Protein AF-A0A7C5I800-F1 (afdb_monomer_lite)

pLDDT: mean 83.08, std 19.25, range [36.81, 98.38]

Structure (mmCIF, N/CA/C/O backbone):
data_AF-A0A7C5I800-F1
#
_entry.id   AF-A0A7C5I800-F1
#
loop_
_atom_site.group_PDB
_atom_site.id
_atom_site.type_symbol
_atom_site.label_atom_id
_atom_site.label_alt_id
_atom_site.label_comp_id
_atom_site.label_asym_id
_atom_site.label_entity_id
_atom_site.label_seq_id
_atom_site.pdbx_PDB_ins_code
_atom_site.Cartn_x
_atom_site.Cartn_y
_atom_site.Cartn_z
_atom_site.occupancy
_atom_site.B_iso_or_equiv
_atom_site.auth_seq_id
_atom_site.auth_comp_id
_atom_site.auth_asym_id
_atom_site.auth_atom_id
_atom_site.pdbx_PDB_model_num
ATOM 1 N N . ALA A 1 1 ? -11.115 -10.382 4.986 1.00 75.06 1 ALA A N 1
ATOM 2 C CA . ALA A 1 1 ? -11.592 -8.981 5.008 1.00 75.06 1 ALA A CA 1
ATOM 3 C C . ALA A 1 1 ? -10.448 -7.984 4.817 1.00 75.06 1 ALA A C 1
ATOM 5 O O . ALA A 1 1 ? -10.562 -7.189 3.900 1.00 75.06 1 ALA A O 1
ATOM 6 N N . GLY A 1 2 ? -9.340 -8.050 5.575 1.00 79.94 2 GLY A N 1
ATOM 7 C CA . GLY A 1 2 ? -8.205 -7.121 5.397 1.00 79.94 2 GLY A CA 1
ATOM 8 C C . GLY A 1 2 ? -7.688 -7.008 3.957 1.00 79.94 2 GLY A C 1
ATOM 9 O O . GLY A 1 2 ? -7.554 -5.903 3.458 1.00 79.94 2 GLY A O 1
ATOM 10 N N . ALA A 1 3 ? -7.553 -8.127 3.237 1.00 90.62 3 ALA A N 1
ATOM 11 C CA . ALA A 1 3 ? -7.157 -8.111 1.824 1.00 90.62 3 ALA A CA 1
ATOM 12 C C . ALA A 1 3 ? -8.110 -7.345 0.888 1.00 90.62 3 ALA A C 1
ATOM 14 O O . ALA A 1 3 ? -7.662 -6.787 -0.097 1.00 90.62 3 ALA A O 1
ATOM 15 N N . LEU A 1 4 ? -9.408 -7.262 1.190 1.00 92.81 4 LEU A N 1
ATOM 16 C CA . LEU A 1 4 ? -10.343 -6.474 0.374 1.00 92.81 4 LEU A CA 1
ATOM 17 C C . LEU A 1 4 ? -10.343 -4.991 0.757 1.00 92.81 4 LEU A C 1
ATOM 19 O O . LEU A 1 4 ? -10.726 -4.149 -0.045 1.00 92.81 4 LEU A O 1
ATOM 23 N N . LEU A 1 5 ? -9.978 -4.683 2.003 1.00 95.06 5 LEU A N 1
ATOM 24 C CA . LEU A 1 5 ? -10.153 -3.356 2.589 1.00 95.06 5 LEU A CA 1
ATOM 25 C C . LEU A 1 5 ? -8.861 -2.542 2.666 1.00 95.06 5 LEU A C 1
ATOM 27 O O . LEU A 1 5 ? -8.952 -1.338 2.875 1.00 95.06 5 LEU A O 1
ATOM 31 N N . HIS A 1 6 ? -7.690 -3.169 2.523 1.00 96.06 6 HIS A N 1
ATOM 32 C CA . HIS A 1 6 ? -6.387 -2.518 2.710 1.00 96.06 6 HIS A CA 1
ATOM 33 C C . HIS A 1 6 ? -6.240 -1.223 1.895 1.00 96.06 6 HIS A C 1
ATOM 35 O O . HIS A 1 6 ? -5.774 -0.220 2.426 1.00 96.06 6 HIS A O 1
ATOM 41 N N . ASP A 1 7 ? -6.768 -1.226 0.671 1.00 96.44 7 ASP A N 1
ATOM 42 C CA . ASP A 1 7 ? -6.693 -0.120 -0.283 1.00 96.44 7 ASP A CA 1
ATOM 43 C C . ASP A 1 7 ? -8.020 0.623 -0.504 1.00 96.44 7 ASP A C 1
ATOM 45 O O . ASP A 1 7 ? -8.139 1.439 -1.418 1.00 96.44 7 ASP A O 1
ATOM 49 N N . ILE A 1 8 ? -9.044 0.383 0.324 1.00 96.88 8 ILE A N 1
ATOM 50 C CA . ILE A 1 8 ? -10.392 0.929 0.080 1.00 96.88 8 ILE A CA 1
ATOM 51 C C . ILE A 1 8 ? -10.415 2.466 0.024 1.00 96.88 8 ILE A C 1
ATOM 53 O O . ILE A 1 8 ? -11.243 3.044 -0.674 1.00 96.88 8 ILE A O 1
ATOM 57 N N . GLY A 1 9 ? -9.474 3.132 0.701 1.00 96.81 9 GLY A N 1
ATOM 58 C CA . GLY A 1 9 ? -9.342 4.588 0.674 1.00 96.81 9 GLY A CA 1
ATOM 59 C C . GLY A 1 9 ? -8.950 5.164 -0.690 1.00 96.81 9 GLY A C 1
ATOM 60 O O . GLY A 1 9 ? -9.169 6.357 -0.908 1.00 96.81 9 GLY A O 1
ATOM 61 N N . LYS A 1 10 ? -8.448 4.348 -1.634 1.00 96.06 10 LYS A N 1
ATOM 62 C CA . LYS A 1 10 ? -8.086 4.800 -2.988 1.00 96.06 10 LYS A CA 1
ATOM 63 C C . LYS A 1 10 ? -9.264 5.431 -3.737 1.00 96.06 10 LYS A C 1
ATOM 65 O O . LYS A 1 10 ? -9.049 6.298 -4.576 1.00 96.06 10 LYS A O 1
ATOM 70 N N . ILE A 1 11 ? -10.505 5.070 -3.386 1.00 95.25 11 ILE A N 1
ATOM 71 C CA . ILE A 1 11 ? -11.716 5.641 -4.004 1.00 95.25 11 ILE A CA 1
ATOM 72 C C . ILE A 1 11 ? -11.916 7.132 -3.701 1.00 95.25 11 ILE A C 1
ATOM 74 O O . ILE A 1 11 ? -12.590 7.817 -4.462 1.00 95.25 11 ILE A O 1
ATOM 78 N N . TYR A 1 12 ? -11.370 7.615 -2.581 1.00 95.44 12 TYR A N 1
ATOM 79 C CA . TYR A 1 12 ? -11.395 9.030 -2.203 1.00 95.44 12 TYR A CA 1
ATOM 80 C C . TYR A 1 12 ? -10.034 9.695 -2.404 1.00 95.44 12 TYR A C 1
ATOM 82 O O . TYR A 1 12 ? -9.954 10.916 -2.522 1.00 95.44 12 TYR A O 1
ATOM 90 N N . GLU A 1 13 ? -8.962 8.904 -2.458 1.00 96.00 13 GLU A N 1
ATOM 91 C CA . GLU A 1 13 ? -7.626 9.404 -2.757 1.00 96.00 13 GLU A CA 1
ATOM 92 C C . GLU A 1 13 ? -7.491 9.847 -4.219 1.00 96.00 13 GLU A C 1
ATOM 94 O O . GLU A 1 13 ? -6.891 10.888 -4.487 1.00 96.00 13 GLU A O 1
ATOM 99 N N . LEU A 1 14 ? -8.056 9.077 -5.152 1.00 94.88 14 LEU A N 1
ATOM 100 C CA . LEU A 1 14 ? -7.874 9.264 -6.587 1.00 94.88 14 LEU A CA 1
ATOM 101 C C . LEU A 1 14 ? -9.130 9.846 -7.255 1.00 94.88 14 LEU A C 1
ATOM 103 O O . LEU A 1 14 ? -10.253 9.411 -7.012 1.00 94.88 14 LEU A O 1
ATOM 107 N N . ASP A 1 15 ? -8.921 10.816 -8.142 1.00 89.69 15 ASP A N 1
ATOM 108 C CA . ASP A 1 15 ? -9.890 11.323 -9.111 1.00 89.69 15 ASP A CA 1
ATOM 109 C C . ASP A 1 15 ? -9.631 10.667 -10.477 1.00 89.69 15 ASP A C 1
ATOM 111 O O . ASP A 1 15 ? -8.495 10.608 -10.959 1.00 89.69 15 ASP A O 1
ATOM 115 N N . TYR A 1 16 ? -10.706 10.186 -11.101 1.00 84.38 16 TYR A N 1
ATOM 116 C CA . TYR A 1 16 ? -10.710 9.480 -12.383 1.00 84.38 16 TYR A CA 1
ATOM 117 C C . TYR A 1 16 ? -11.432 10.253 -13.500 1.00 84.38 16 TYR A C 1
ATOM 119 O O . TYR A 1 16 ? -11.670 9.704 -14.575 1.00 84.38 16 TYR A O 1
ATOM 127 N N . SER A 1 17 ? -11.800 11.517 -13.278 1.00 76.38 17 SER A N 1
ATOM 128 C CA . SER A 1 17 ? -12.657 12.302 -14.176 1.00 76.38 17 SER A CA 1
ATOM 129 C C . SER A 1 17 ? -12.118 12.455 -15.605 1.00 76.38 17 SER A C 1
ATOM 131 O O . SER A 1 17 ? -12.915 12.548 -16.543 1.00 76.38 17 SER A O 1
ATOM 133 N N . ARG A 1 18 ? -10.791 12.470 -15.803 1.00 66.56 18 ARG A N 1
ATOM 134 C CA . ARG A 1 18 ? -10.139 12.524 -17.137 1.00 66.56 18 ARG A CA 1
ATOM 135 C C . ARG A 1 18 ? -8.783 11.821 -17.214 1.00 66.56 18 ARG A C 1
ATOM 137 O O . ARG A 1 18 ? -8.399 11.336 -18.273 1.00 66.56 18 ARG A O 1
ATOM 144 N N . SER A 1 19 ? -8.061 11.782 -16.105 1.00 77.88 19 SER A N 1
ATOM 145 C CA . SER A 1 19 ? -6.765 11.128 -15.922 1.00 77.88 19 SER A CA 1
ATOM 146 C C . SER A 1 19 ? -6.669 10.712 -14.463 1.00 77.88 19 SER A C 1
ATOM 148 O O . SER A 1 19 ? -7.263 11.388 -13.629 1.00 77.88 19 SER A O 1
ATOM 150 N N . VAL A 1 20 ? -5.915 9.657 -14.150 1.00 84.12 20 VAL A N 1
ATOM 151 C CA . VAL A 1 20 ? -5.656 9.304 -12.748 1.00 84.12 20 VAL A CA 1
ATOM 152 C C . VAL A 1 20 ? -4.866 10.444 -12.105 1.00 84.12 20 VAL A C 1
ATOM 154 O O . VAL A 1 20 ? -3.714 10.691 -12.464 1.00 84.12 20 VAL A O 1
ATOM 157 N N . SER A 1 21 ? -5.512 11.162 -11.194 1.00 91.25 21 SER A N 1
ATOM 158 C CA . SER A 1 21 ? -4.934 12.245 -10.396 1.00 91.25 21 SER A CA 1
ATOM 159 C C . SER A 1 21 ? -5.355 12.096 -8.941 1.00 91.25 21 SER A C 1
ATOM 161 O O . SER A 1 21 ? -6.284 11.356 -8.651 1.00 91.25 21 SER A O 1
ATOM 163 N N . TYR A 1 22 ? -4.693 12.788 -8.022 1.00 93.12 22 TYR A N 1
ATOM 164 C CA . TYR A 1 22 ? -5.088 12.787 -6.614 1.00 93.12 22 TYR A CA 1
ATOM 165 C C . TYR A 1 22 ? -6.145 13.860 -6.340 1.00 93.12 22 TYR A C 1
ATOM 167 O O . TYR A 1 22 ? -6.086 14.959 -6.898 1.00 93.12 22 TYR A O 1
ATOM 175 N N . THR A 1 23 ? -7.087 13.570 -5.444 1.00 95.50 23 THR A N 1
ATOM 176 C CA . THR A 1 23 ? -7.934 14.600 -4.833 1.00 95.50 23 THR A CA 1
ATOM 177 C C . THR A 1 23 ? -7.111 15.422 -3.837 1.00 95.50 23 THR A C 1
ATOM 179 O O . THR A 1 23 ? -6.081 14.966 -3.339 1.00 95.50 23 THR A O 1
ATOM 182 N N . THR A 1 24 ? -7.562 16.632 -3.485 1.00 96.25 24 THR A N 1
ATOM 183 C CA . THR A 1 24 ? -6.884 17.437 -2.450 1.00 96.25 24 THR A CA 1
ATOM 184 C C . THR A 1 24 ? -6.808 16.698 -1.115 1.00 96.25 24 THR A C 1
ATOM 186 O O . THR A 1 24 ? -5.784 16.743 -0.441 1.00 96.25 24 THR A O 1
ATOM 189 N N . GLU A 1 25 ? -7.882 16.006 -0.725 1.00 96.75 25 GLU A N 1
ATOM 190 C CA . GLU A 1 25 ? -7.898 15.229 0.515 1.00 96.75 25 GLU A CA 1
ATOM 191 C C . GLU A 1 25 ? -6.961 14.016 0.424 1.00 96.75 25 GLU A C 1
ATOM 193 O O . GLU A 1 25 ? -6.182 13.778 1.347 1.00 96.75 25 GLU A O 1
ATOM 198 N N . GLY A 1 26 ? -6.966 13.312 -0.712 1.00 96.38 26 GLY A N 1
ATOM 199 C CA . GLY A 1 26 ? -6.049 12.216 -1.013 1.00 96.38 26 GLY A CA 1
ATOM 200 C C . GLY A 1 26 ? -4.587 12.622 -0.908 1.00 96.38 26 GLY A C 1
ATOM 201 O O . GLY A 1 26 ? -3.821 11.981 -0.199 1.00 96.38 26 GLY A O 1
ATOM 202 N N . GLN A 1 27 ? -4.220 13.744 -1.525 1.00 95.62 27 GLN A N 1
ATOM 203 C CA . GLN A 1 27 ? -2.858 14.278 -1.497 1.00 95.62 27 GLN A CA 1
ATOM 204 C C . GLN A 1 27 ? -2.378 14.620 -0.074 1.00 95.62 27 GLN A C 1
ATOM 206 O O . GLN A 1 27 ? -1.183 14.554 0.205 1.00 95.62 27 GLN A O 1
ATOM 211 N N . LEU A 1 28 ? -3.291 15.025 0.817 1.00 96.31 28 LEU A N 1
ATOM 212 C CA . LEU A 1 28 ? -2.965 15.438 2.186 1.00 96.31 28 LEU A CA 1
ATOM 213 C C . LEU A 1 28 ? -2.981 14.281 3.192 1.00 96.31 28 LEU A C 1
ATOM 215 O O . LEU A 1 28 ? -2.231 14.325 4.165 1.00 96.31 28 LEU A O 1
ATOM 219 N N . LEU A 1 29 ? -3.858 13.292 3.005 1.00 96.44 29 LEU A N 1
ATOM 220 C CA . LEU A 1 29 ? -4.116 12.241 3.997 1.00 96.44 29 LEU A CA 1
ATOM 221 C C . LEU A 1 29 ? -3.659 10.846 3.561 1.00 96.44 29 LEU A C 1
ATOM 223 O O . LEU A 1 29 ? -3.294 10.040 4.416 1.00 96.44 29 LEU A O 1
ATOM 227 N N . GLY A 1 30 ? -3.697 10.561 2.261 1.00 96.25 30 GLY A N 1
ATOM 228 C CA . GLY A 1 30 ? -3.427 9.244 1.694 1.00 96.25 30 GLY A CA 1
ATOM 229 C C . GLY A 1 30 ? -4.530 8.208 1.946 1.00 96.25 30 GLY A C 1
ATOM 230 O O . GLY A 1 30 ? -5.372 8.333 2.847 1.00 96.25 30 GLY A O 1
ATOM 231 N N . HIS A 1 31 ? -4.519 7.133 1.156 1.00 97.31 31 HIS A N 1
ATOM 232 C CA . HIS A 1 31 ? -5.552 6.095 1.195 1.00 97.31 31 HIS A CA 1
ATOM 233 C C . HIS A 1 31 ? -5.622 5.323 2.514 1.00 97.31 31 HIS A C 1
ATOM 235 O O . HIS A 1 31 ? -6.707 4.880 2.876 1.00 97.31 31 HIS A O 1
ATOM 241 N N . ILE A 1 32 ? -4.523 5.178 3.262 1.00 97.31 32 ILE A N 1
ATOM 242 C CA . ILE A 1 32 ? -4.543 4.462 4.552 1.00 97.31 32 ILE A CA 1
ATOM 243 C C . ILE A 1 32 ? -5.467 5.172 5.543 1.00 97.31 32 ILE A C 1
ATOM 245 O O . ILE A 1 32 ? -6.358 4.558 6.133 1.00 97.31 32 ILE A O 1
ATOM 249 N N . VAL A 1 33 ? -5.275 6.483 5.720 1.00 97.62 33 VAL A N 1
ATOM 250 C CA . VAL A 1 33 ? -6.066 7.281 6.666 1.00 97.62 33 VAL A CA 1
ATOM 251 C C . VAL A 1 33 ? -7.521 7.343 6.216 1.00 97.62 33 VAL A C 1
ATOM 253 O O . VAL A 1 33 ? -8.428 7.179 7.034 1.00 97.62 33 VAL A O 1
ATOM 256 N N . LEU A 1 34 ? -7.752 7.536 4.917 1.00 98.00 34 LEU A N 1
ATOM 257 C CA . LEU A 1 34 ? -9.096 7.544 4.342 1.00 98.00 34 LEU A CA 1
ATOM 258 C C . LEU A 1 34 ? -9.795 6.190 4.524 1.00 98.00 34 LEU A C 1
ATOM 260 O O . LEU A 1 34 ? -10.936 6.149 4.978 1.00 98.00 34 LEU A O 1
ATOM 264 N N . GLY A 1 35 ? -9.094 5.081 4.287 1.00 97.62 35 GLY A N 1
ATOM 265 C CA . GLY A 1 35 ? -9.612 3.729 4.487 1.00 97.62 35 GLY A CA 1
ATOM 266 C C . GLY A 1 35 ? -9.980 3.439 5.944 1.00 97.62 35 GLY A C 1
ATOM 267 O O . GLY A 1 35 ? -11.038 2.868 6.209 1.00 97.62 35 GLY A O 1
ATOM 268 N N . LEU A 1 36 ? -9.173 3.898 6.907 1.00 97.88 36 LEU A N 1
ATOM 269 C CA . LEU A 1 36 ? -9.496 3.785 8.334 1.00 97.88 36 LEU A CA 1
ATOM 270 C C . LEU A 1 36 ? -10.736 4.601 8.721 1.00 97.88 36 LEU A C 1
ATOM 272 O O . LEU A 1 36 ? -11.561 4.112 9.493 1.00 97.88 36 LEU A O 1
ATOM 276 N N . ARG A 1 37 ? -10.911 5.812 8.172 1.00 97.62 37 ARG A N 1
ATOM 277 C CA . ARG A 1 37 ? -12.128 6.618 8.395 1.00 97.62 37 ARG A CA 1
ATOM 278 C C . ARG A 1 37 ? -13.372 5.908 7.869 1.00 97.62 37 ARG A C 1
ATOM 280 O O . ARG A 1 37 ? -14.365 5.827 8.586 1.00 97.62 37 ARG A O 1
ATOM 287 N N . MET A 1 38 ? -13.292 5.349 6.662 1.00 97.38 38 MET A N 1
ATOM 288 C CA . MET A 1 38 ? -14.385 4.575 6.066 1.00 97.38 38 MET A CA 1
ATOM 289 C C . MET A 1 38 ? -14.727 3.334 6.897 1.00 97.38 38 MET A C 1
ATOM 291 O O . MET A 1 38 ? -15.901 3.019 7.099 1.00 97.38 38 MET A O 1
ATOM 295 N N . LEU A 1 39 ? -13.707 2.629 7.400 1.00 96.62 39 LEU A N 1
ATOM 296 C CA . LEU A 1 39 ? -13.904 1.479 8.276 1.00 96.62 39 LEU A CA 1
ATOM 297 C C . LEU A 1 39 ? -14.595 1.893 9.584 1.00 96.62 39 LEU A C 1
ATOM 299 O O . LEU A 1 39 ? -15.579 1.260 9.963 1.00 96.62 39 LEU A O 1
ATOM 303 N N . ASP A 1 40 ? -14.124 2.951 10.252 1.00 96.31 40 ASP A N 1
ATOM 304 C CA . ASP A 1 40 ? -14.727 3.443 11.499 1.00 96.31 40 ASP A CA 1
ATOM 305 C C . ASP A 1 40 ? -16.185 3.866 11.294 1.00 96.31 40 ASP A C 1
ATOM 307 O O . ASP A 1 40 ? -17.059 3.446 12.054 1.00 96.31 40 ASP A O 1
ATOM 311 N N . GLU A 1 41 ? -16.473 4.627 10.236 1.00 96.25 41 GLU A N 1
ATOM 312 C CA . GLU A 1 41 ? -17.835 5.032 9.887 1.00 96.25 41 GLU A CA 1
ATOM 313 C C . GLU A 1 41 ? -18.745 3.813 9.711 1.00 96.25 41 GLU A C 1
ATOM 315 O O . GLU A 1 41 ? -19.837 3.754 10.287 1.00 96.25 41 GLU A O 1
ATOM 320 N N . LYS A 1 42 ? -18.280 2.787 8.987 1.00 95.62 42 LYS A N 1
ATOM 321 C CA . LYS A 1 42 ? -19.070 1.574 8.789 1.00 95.62 42 LYS A CA 1
ATOM 322 C C . LYS A 1 42 ? -19.281 0.809 10.094 1.00 95.62 42 LYS A C 1
ATOM 324 O O . LYS A 1 42 ? -20.391 0.334 10.344 1.00 95.62 42 LYS A O 1
ATOM 329 N N . LEU A 1 43 ? -18.258 0.702 10.937 1.00 95.38 43 LEU A N 1
ATOM 330 C CA . LEU A 1 43 ? -18.337 -0.013 12.212 1.00 95.38 43 LEU A CA 1
ATOM 331 C C . LEU A 1 43 ? -19.254 0.675 13.230 1.00 95.38 43 LEU A C 1
ATOM 333 O O . LEU A 1 43 ? -19.867 -0.020 14.035 1.00 95.38 43 LEU A O 1
ATOM 337 N N . ARG A 1 44 ? -19.457 1.998 13.159 1.00 94.81 44 ARG A N 1
ATOM 338 C CA . ARG A 1 44 ? -20.477 2.690 13.978 1.00 94.81 44 ARG A CA 1
ATOM 339 C C . ARG A 1 44 ? -21.897 2.190 13.711 1.00 94.81 44 ARG A C 1
ATOM 341 O O . ARG A 1 44 ? -22.734 2.245 14.605 1.00 94.81 44 ARG A O 1
ATOM 348 N N . SER A 1 45 ? -22.167 1.675 12.508 1.00 96.44 45 SER A N 1
ATOM 349 C CA . SER A 1 45 ? -23.451 1.038 12.175 1.00 96.44 45 SER A CA 1
ATOM 350 C C . SER A 1 45 ? -23.571 -0.416 12.661 1.00 96.44 45 SER A C 1
ATOM 352 O O . SER A 1 45 ? -24.618 -1.031 12.478 1.00 96.44 45 SER A O 1
ATOM 354 N N . LEU A 1 46 ? -22.516 -0.971 13.270 1.00 96.00 46 LEU A N 1
ATOM 355 C CA . LEU A 1 46 ? -22.407 -2.364 13.712 1.00 96.00 46 LEU A CA 1
ATOM 356 C C . LEU A 1 46 ? -21.933 -2.424 15.181 1.00 96.00 46 LEU A C 1
ATOM 358 O O . LEU A 1 46 ? -20.790 -2.807 15.438 1.00 96.00 46 LEU A O 1
ATOM 362 N N . PRO A 1 47 ? -22.782 -2.053 16.159 1.00 92.00 47 PRO A N 1
ATOM 363 C CA . PRO A 1 47 ? -22.377 -1.927 17.564 1.00 92.00 47 PRO A CA 1
ATOM 364 C C . PRO A 1 47 ? -21.881 -3.242 18.187 1.00 92.00 47 PRO A C 1
ATOM 366 O O . PRO A 1 47 ? -21.051 -3.212 19.091 1.00 92.00 47 PRO A O 1
ATOM 369 N N . ASP A 1 48 ? -22.331 -4.386 17.667 1.00 96.44 48 ASP A N 1
ATOM 370 C CA . ASP A 1 48 ? -21.953 -5.717 18.158 1.00 96.44 48 ASP A CA 1
ATOM 371 C C . ASP A 1 48 ? -20.665 -6.266 17.516 1.00 96.44 48 ASP A C 1
ATOM 373 O O . ASP A 1 48 ? -20.288 -7.420 17.744 1.00 96.44 48 ASP A O 1
ATOM 377 N N . PHE A 1 49 ? -19.973 -5.478 16.683 1.00 96.69 49 PHE A N 1
ATOM 378 C CA . PHE A 1 49 ? -18.748 -5.938 16.039 1.00 96.69 49 PHE A CA 1
ATOM 379 C C . PHE A 1 49 ? -17.639 -6.193 17.081 1.00 96.69 49 PHE A C 1
ATOM 381 O O . PHE A 1 49 ? -17.328 -5.298 17.872 1.00 96.69 49 PHE A O 1
ATOM 388 N N . PRO A 1 50 ? -16.984 -7.373 17.090 1.00 97.75 50 PRO A N 1
ATOM 389 C CA . PRO A 1 50 ? -16.022 -7.714 18.134 1.00 97.75 50 PRO A CA 1
ATOM 390 C C . PRO A 1 50 ? -14.841 -6.723 18.198 1.00 97.75 50 PRO A C 1
ATOM 392 O O . PRO A 1 50 ? -14.088 -6.616 17.223 1.00 97.75 50 PRO A O 1
ATOM 395 N N . PRO A 1 51 ? -14.584 -6.061 19.346 1.00 96.50 51 PRO A N 1
ATOM 396 C CA . PRO A 1 51 ? -13.558 -5.016 19.439 1.00 96.50 51 PRO A CA 1
ATOM 397 C C . PRO A 1 51 ? -12.149 -5.490 19.068 1.00 96.50 51 PRO A C 1
ATOM 399 O O . PRO A 1 51 ? -11.408 -4.789 18.389 1.00 96.50 51 PRO A O 1
ATOM 402 N N . LYS A 1 52 ? -11.788 -6.722 19.449 1.00 97.81 52 LYS A N 1
ATOM 403 C CA . LYS A 1 52 ? -10.480 -7.302 19.105 1.00 97.81 52 LYS A CA 1
ATOM 404 C C . LYS A 1 52 ? -10.324 -7.527 17.602 1.00 97.81 52 LYS A C 1
ATOM 406 O O . LYS A 1 52 ? -9.253 -7.288 17.056 1.00 97.81 52 LYS A O 1
ATOM 411 N N . LEU A 1 53 ? -11.390 -7.967 16.931 1.00 97.06 53 LEU A N 1
ATOM 412 C CA . LEU A 1 53 ? -11.366 -8.171 15.484 1.00 97.06 53 LEU A CA 1
ATOM 413 C C . LEU A 1 53 ? -11.266 -6.834 14.746 1.00 97.06 53 LEU A C 1
ATOM 415 O O . LEU A 1 53 ? -10.582 -6.752 13.730 1.00 97.06 53 LEU A O 1
ATOM 419 N N . ARG A 1 54 ? -11.892 -5.779 15.284 1.00 97.00 54 ARG A N 1
ATOM 420 C CA . ARG A 1 54 ? -11.775 -4.416 14.753 1.00 97.00 54 ARG A CA 1
ATOM 421 C C . ARG A 1 54 ? -10.319 -3.970 14.752 1.00 97.00 54 ARG A C 1
ATOM 423 O O . ARG A 1 54 ? -9.824 -3.583 13.701 1.00 97.00 54 ARG A O 1
ATOM 430 N N . THR A 1 55 ? -9.627 -4.114 15.880 1.00 98.00 55 THR A N 1
ATOM 431 C CA . THR A 1 55 ? -8.206 -3.755 15.986 1.00 98.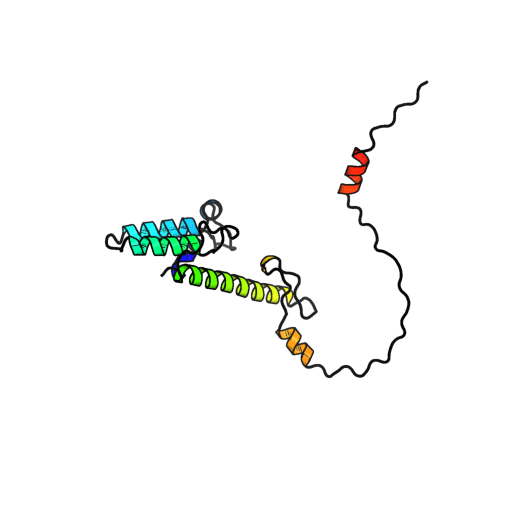00 55 THR A CA 1
ATOM 432 C C . THR A 1 55 ? -7.336 -4.536 15.001 1.00 98.00 55 THR A C 1
ATOM 434 O O . THR A 1 55 ? -6.446 -3.959 14.385 1.00 98.00 55 THR A O 1
ATOM 437 N N . LEU A 1 56 ? -7.601 -5.833 14.799 1.00 98.12 56 LEU A N 1
ATOM 438 C CA . LEU A 1 56 ? -6.865 -6.624 13.807 1.00 98.12 56 LEU A CA 1
ATOM 439 C C . LEU A 1 56 ? -7.099 -6.110 12.380 1.00 98.12 56 LEU A C 1
ATOM 441 O O . LEU A 1 56 ? -6.141 -5.989 11.624 1.00 98.12 56 LEU A O 1
ATOM 445 N N . LEU A 1 57 ? -8.338 -5.765 12.011 1.00 97.81 57 LEU A N 1
ATOM 446 C CA . LEU A 1 57 ? -8.640 -5.193 10.692 1.00 97.81 57 LEU A CA 1
ATOM 447 C C . LEU A 1 57 ? -7.995 -3.821 10.486 1.00 97.81 57 LEU A C 1
ATOM 449 O O . LEU A 1 57 ? -7.407 -3.589 9.432 1.00 97.81 57 LEU A O 1
ATOM 453 N N . GLU A 1 58 ? -8.070 -2.942 11.485 1.00 97.88 58 GLU A N 1
ATOM 454 C CA . GLU A 1 58 ? -7.394 -1.641 11.468 1.00 97.88 58 GLU A CA 1
ATOM 455 C C . GLU A 1 58 ? -5.882 -1.824 11.277 1.00 97.88 58 GLU A C 1
ATOM 457 O O . GLU A 1 58 ? -5.295 -1.148 10.438 1.00 97.88 58 GLU A O 1
ATOM 462 N N . HIS A 1 59 ? -5.256 -2.790 11.965 1.00 98.38 59 HIS A N 1
ATOM 463 C CA . HIS A 1 59 ? -3.832 -3.098 11.791 1.00 98.38 59 HIS A CA 1
ATOM 464 C C . HIS A 1 59 ? -3.507 -3.612 10.387 1.00 98.38 59 HIS A C 1
ATOM 466 O O . HIS A 1 59 ? 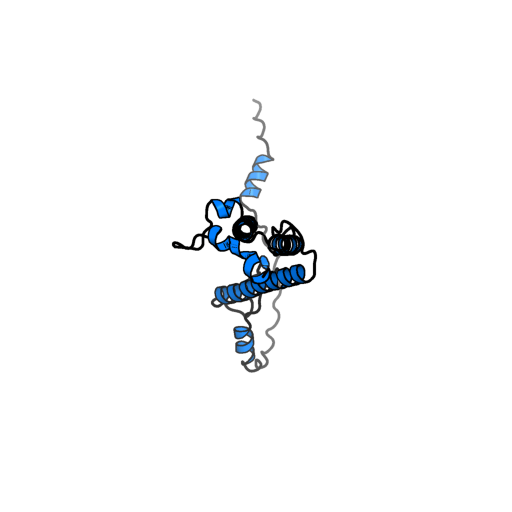-2.487 -3.218 9.830 1.00 98.38 59 HIS A O 1
ATOM 472 N N . MET A 1 60 ? -4.356 -4.453 9.781 1.00 98.25 60 MET A N 1
ATOM 473 C CA . MET A 1 60 ? -4.145 -4.901 8.394 1.00 98.25 60 MET A CA 1
ATOM 474 C C . MET A 1 60 ? -4.146 -3.722 7.416 1.00 98.25 60 MET A C 1
ATOM 476 O O . MET A 1 60 ? -3.278 -3.665 6.557 1.00 98.25 60 MET A O 1
ATOM 480 N N . ILE A 1 61 ? -5.070 -2.765 7.564 1.00 97.88 61 ILE A N 1
ATOM 481 C CA . ILE A 1 61 ? -5.095 -1.549 6.730 1.00 97.88 61 ILE A CA 1
ATOM 482 C C . ILE A 1 61 ? -3.883 -0.666 7.038 1.00 97.88 61 ILE A C 1
ATOM 484 O O . ILE A 1 61 ? -3.251 -0.146 6.130 1.00 97.88 61 ILE A O 1
ATOM 488 N N . LEU A 1 62 ? -3.521 -0.509 8.309 1.00 97.38 62 LEU A N 1
ATOM 489 C CA . LEU A 1 62 ? -2.425 0.363 8.726 1.00 97.38 62 LEU A CA 1
ATOM 490 C C . LEU A 1 62 ? -1.045 -0.155 8.302 1.00 97.38 62 LEU A C 1
ATOM 492 O O . LEU A 1 62 ? -0.134 0.645 8.142 1.00 97.38 62 LEU A O 1
ATOM 496 N N . SER A 1 63 ? -0.865 -1.470 8.180 1.00 97.81 63 SER A N 1
ATOM 497 C CA . SER A 1 63 ? 0.456 -2.084 7.989 1.00 97.81 63 SER A CA 1
ATOM 498 C C . SER A 1 63 ? 0.688 -2.719 6.621 1.00 97.81 63 SER A C 1
ATOM 500 O O . SER A 1 63 ? 1.743 -3.315 6.420 1.00 97.81 63 SER A O 1
ATOM 502 N N . HIS A 1 64 ? -0.259 -2.616 5.680 1.00 97.00 64 HIS A N 1
ATOM 503 C CA . HIS A 1 64 ? -0.176 -3.358 4.413 1.00 97.00 64 HIS A CA 1
ATOM 504 C C . HIS A 1 64 ? 1.025 -2.973 3.535 1.00 97.00 64 HIS A C 1
ATOM 506 O O . HIS A 1 64 ? 1.562 -3.844 2.861 1.00 97.00 64 HIS A O 1
ATOM 512 N N . HIS A 1 65 ? 1.530 -1.736 3.626 1.00 95.06 65 HIS A N 1
ATOM 513 C CA . HIS A 1 65 ? 2.776 -1.336 2.949 1.00 95.06 65 HIS A CA 1
ATOM 514 C C . HIS A 1 65 ? 4.032 -1.975 3.551 1.00 95.06 65 HIS A C 1
ATOM 516 O O . HIS A 1 65 ? 5.112 -1.850 2.990 1.00 95.06 65 HIS A O 1
ATOM 522 N N . GLY A 1 66 ? 3.929 -2.668 4.686 1.00 94.31 66 GLY A N 1
ATOM 523 C CA . GLY A 1 66 ? 5.011 -3.475 5.243 1.00 94.31 66 GLY A CA 1
ATOM 524 C C . GLY A 1 66 ? 6.029 -2.677 6.032 1.00 94.31 66 GLY A C 1
ATOM 525 O O . GLY A 1 66 ? 6.114 -2.819 7.246 1.00 94.31 66 GLY A O 1
ATOM 526 N N . HIS A 1 67 ? 6.795 -1.828 5.356 1.00 90.94 67 HIS A N 1
ATOM 527 C CA . HIS A 1 67 ? 7.911 -1.103 5.955 1.00 90.94 67 HIS A CA 1
ATOM 528 C C . HIS A 1 67 ? 7.641 0.398 6.050 1.00 90.94 67 HIS A C 1
ATOM 530 O O . HIS A 1 67 ? 6.938 0.986 5.225 1.00 90.94 67 HIS A O 1
ATOM 536 N N . LEU A 1 68 ? 8.241 1.041 7.055 1.00 89.31 68 LEU A N 1
ATOM 537 C CA . LEU A 1 68 ? 8.095 2.487 7.268 1.00 89.31 68 LEU A CA 1
ATOM 538 C C . LEU A 1 68 ? 8.614 3.300 6.072 1.00 89.31 68 LEU A C 1
ATOM 540 O O . LEU A 1 68 ? 8.042 4.327 5.718 1.00 89.31 68 LEU A O 1
ATOM 544 N N . GLU A 1 69 ? 9.670 2.813 5.419 1.00 89.94 69 GLU A N 1
ATOM 545 C CA . GLU A 1 69 ? 10.247 3.407 4.206 1.00 89.94 69 GLU A CA 1
ATOM 546 C C . GLU A 1 69 ? 9.313 3.352 2.988 1.00 89.94 69 GLU A C 1
ATOM 548 O O . GLU A 1 69 ? 9.423 4.194 2.101 1.00 89.94 69 GLU A O 1
ATOM 553 N N . PHE A 1 70 ? 8.345 2.428 2.974 1.00 86.25 70 PHE A N 1
ATOM 554 C CA . PHE A 1 70 ? 7.303 2.339 1.944 1.00 86.25 70 PHE A CA 1
ATOM 555 C C . PHE A 1 70 ? 6.070 3.188 2.288 1.00 86.25 70 PHE A C 1
ATOM 557 O O . PHE A 1 70 ? 5.029 3.077 1.647 1.00 86.25 70 PHE A O 1
ATOM 564 N N . GLY A 1 71 ? 6.167 4.048 3.308 1.00 87.19 71 GLY A N 1
ATOM 565 C CA . GLY A 1 71 ? 5.062 4.892 3.758 1.00 87.19 71 GLY A CA 1
ATOM 566 C C . GLY A 1 71 ? 4.059 4.166 4.654 1.00 87.19 71 GLY A C 1
ATOM 567 O O . GLY A 1 71 ? 3.001 4.723 4.942 1.00 87.19 71 GLY A O 1
ATOM 568 N N . SER A 1 72 ? 4.377 2.953 5.127 1.00 92.44 72 SER A N 1
ATOM 569 C CA . SER A 1 72 ? 3.560 2.257 6.122 1.00 92.44 72 SER A CA 1
ATOM 570 C C . SER A 1 72 ? 3.667 2.945 7.489 1.00 92.44 72 SER A C 1
ATOM 572 O O . SER A 1 72 ? 4.775 3.121 7.992 1.00 92.44 72 SER A O 1
ATOM 574 N N . PRO A 1 73 ? 2.562 3.284 8.173 1.00 94.38 73 PRO A N 1
ATOM 575 C CA . PRO A 1 73 ? 2.633 3.761 9.556 1.00 94.38 73 PRO A CA 1
ATOM 576 C C . PRO A 1 73 ? 3.123 2.708 10.566 1.00 94.38 73 PRO A C 1
ATOM 578 O O . PRO A 1 73 ? 3.609 3.064 11.646 1.00 94.38 73 PRO A O 1
ATOM 581 N N . LYS A 1 74 ? 2.952 1.413 10.260 1.00 96.94 74 LYS A N 1
ATOM 582 C CA . LYS A 1 74 ? 3.350 0.277 11.109 1.00 96.94 74 LYS A CA 1
ATOM 583 C C . LYS A 1 74 ? 3.785 -0.930 10.289 1.00 96.94 74 LYS A C 1
ATOM 585 O O . LYS A 1 74 ? 3.341 -1.112 9.164 1.00 96.94 74 LYS A O 1
ATOM 590 N N . GLU A 1 75 ? 4.587 -1.794 10.899 1.00 97.56 75 GLU A N 1
ATOM 591 C CA . GLU A 1 75 ? 4.936 -3.086 10.305 1.00 97.56 75 GLU A CA 1
ATOM 592 C C . GLU A 1 75 ? 3.848 -4.148 10.565 1.00 97.56 75 GLU A C 1
ATOM 594 O O . GLU A 1 75 ? 3.101 -4.041 11.549 1.00 97.56 75 GLU A O 1
ATOM 599 N N . PRO A 1 76 ? 3.718 -5.178 9.710 1.00 97.81 76 PRO A N 1
ATOM 600 C CA . PRO A 1 76 ? 2.833 -6.310 9.951 1.00 97.81 76 PRO A CA 1
ATOM 601 C C . PRO A 1 76 ? 3.233 -7.077 11.218 1.00 97.81 76 PRO A C 1
ATOM 603 O O . PRO A 1 76 ? 4.367 -7.525 11.348 1.00 97.81 76 PRO A O 1
ATOM 606 N N . MET A 1 77 ? 2.300 -7.257 12.162 1.00 97.88 77 MET A N 1
ATOM 607 C CA . MET A 1 77 ? 2.595 -7.825 13.495 1.00 97.88 77 MET A CA 1
ATOM 608 C C . MET A 1 77 ? 1.974 -9.206 13.737 1.00 97.88 77 MET A C 1
ATOM 610 O O . MET A 1 77 ? 2.042 -9.734 14.845 1.00 97.88 77 MET A O 1
ATOM 614 N N . PHE A 1 78 ? 1.346 -9.795 12.719 1.00 98.31 78 PHE A N 1
ATOM 615 C CA . PHE A 1 78 ? 0.763 -11.134 12.785 1.00 98.31 78 PHE A CA 1
ATOM 616 C C . PHE A 1 78 ? 0.733 -11.789 11.395 1.00 98.31 78 PHE A C 1
ATOM 618 O O . PHE A 1 78 ? 0.840 -11.073 10.393 1.00 98.31 78 PHE A O 1
ATOM 625 N N . PRO A 1 79 ? 0.599 -13.129 11.310 1.00 98.25 79 PRO A N 1
ATOM 626 C CA . PRO A 1 79 ? 0.794 -13.873 10.065 1.00 98.25 79 PRO A CA 1
ATOM 627 C C . PRO A 1 79 ? -0.055 -13.372 8.895 1.00 98.25 79 PRO A C 1
ATOM 629 O O . PRO A 1 79 ? 0.466 -13.162 7.806 1.00 98.25 79 PRO A O 1
ATOM 632 N N . GLU A 1 80 ? -1.342 -13.114 9.109 1.00 98.12 80 GLU A N 1
ATOM 633 C CA . GLU A 1 80 ? -2.249 -12.672 8.051 1.00 98.12 80 GLU A CA 1
ATOM 634 C C . GLU A 1 80 ? -1.936 -11.252 7.565 1.00 98.12 80 GLU A C 1
ATOM 636 O O . GLU A 1 80 ? -2.110 -10.971 6.381 1.00 98.12 80 GLU A O 1
ATOM 641 N N . ALA A 1 81 ? -1.450 -10.362 8.438 1.00 98.19 81 ALA A N 1
ATOM 642 C CA . ALA A 1 81 ? -0.981 -9.039 8.027 1.00 98.19 81 ALA A CA 1
ATOM 643 C C . ALA A 1 81 ? 0.319 -9.139 7.215 1.00 98.19 81 ALA A C 1
ATOM 645 O O . ALA A 1 81 ? 0.471 -8.439 6.218 1.00 98.19 81 ALA A O 1
ATOM 646 N N . LEU A 1 82 ? 1.238 -10.027 7.614 1.00 98.06 82 LEU A N 1
ATOM 647 C CA . LEU A 1 82 ? 2.493 -10.244 6.891 1.00 98.06 82 LEU A CA 1
ATOM 648 C C . LEU A 1 82 ? 2.236 -10.831 5.500 1.00 98.06 82 LEU A C 1
ATOM 650 O O . LEU A 1 82 ? 2.816 -10.376 4.520 1.00 98.06 82 LEU A O 1
ATOM 654 N N . VAL A 1 83 ? 1.336 -11.812 5.409 1.00 98.12 83 VAL A N 1
ATOM 655 C CA . VAL A 1 83 ? 0.918 -12.410 4.135 1.00 98.12 83 VAL A CA 1
ATOM 656 C C . VAL A 1 83 ? 0.243 -11.370 3.248 1.00 98.12 83 VAL A C 1
ATOM 658 O O . VAL A 1 83 ? 0.539 -11.322 2.060 1.00 98.12 83 VAL A O 1
ATOM 661 N N . LEU A 1 84 ? -0.633 -10.527 3.807 1.00 97.75 84 LEU A N 1
ATOM 662 C CA . LEU A 1 84 ? -1.258 -9.440 3.054 1.00 97.75 84 LEU A CA 1
ATOM 663 C C . LEU A 1 84 ? -0.204 -8.511 2.445 1.00 97.75 84 LEU A C 1
ATOM 665 O O . LEU A 1 84 ? -0.237 -8.288 1.241 1.00 97.75 84 LEU A O 1
ATOM 669 N N . HIS A 1 85 ? 0.738 -8.027 3.255 1.00 97.00 85 HIS A N 1
ATOM 670 C CA . HIS A 1 85 ? 1.819 -7.178 2.765 1.00 97.00 85 HIS A CA 1
ATOM 671 C C . HIS A 1 85 ? 2.633 -7.863 1.656 1.00 97.00 85 HIS A C 1
ATOM 673 O O . HIS A 1 85 ? 2.858 -7.278 0.602 1.00 97.00 85 HIS A O 1
ATOM 679 N N . ALA A 1 86 ? 3.038 -9.120 1.862 1.00 97.44 86 ALA A N 1
ATOM 680 C CA . ALA A 1 86 ? 3.827 -9.851 0.875 1.00 97.44 86 ALA A CA 1
ATOM 681 C C . ALA A 1 86 ? 3.085 -10.034 -0.460 1.00 97.44 86 ALA A C 1
ATOM 683 O O . ALA A 1 86 ? 3.711 -10.008 -1.518 1.00 97.44 86 ALA A O 1
ATOM 684 N N . LEU A 1 87 ? 1.763 -10.228 -0.421 1.00 97.19 87 LEU A N 1
ATOM 685 C CA . LEU A 1 87 ? 0.938 -10.323 -1.625 1.00 97.19 87 LEU A CA 1
ATOM 686 C C . LEU A 1 87 ? 0.801 -8.973 -2.336 1.00 97.19 87 LEU A C 1
ATOM 688 O O . LEU A 1 87 ? 0.899 -8.939 -3.558 1.00 97.19 87 LEU A O 1
ATOM 692 N N . ASP A 1 88 ? 0.604 -7.891 -1.585 1.00 95.62 88 ASP A N 1
ATOM 693 C CA . ASP A 1 88 ? 0.483 -6.532 -2.124 1.00 95.62 88 ASP A CA 1
ATOM 694 C C . ASP A 1 88 ? 1.787 -6.064 -2.798 1.00 95.62 88 ASP A C 1
ATOM 696 O O . ASP A 1 88 ? 1.797 -5.647 -3.957 1.00 95.62 88 ASP A O 1
ATOM 700 N N . ASP A 1 89 ? 2.927 -6.254 -2.127 1.00 95.56 89 ASP A N 1
ATOM 701 C CA . ASP A 1 89 ? 4.254 -5.943 -2.672 1.00 95.56 89 ASP A CA 1
ATOM 702 C C . ASP A 1 89 ? 4.584 -6.786 -3.917 1.00 95.56 89 ASP A C 1
ATOM 704 O O . ASP A 1 89 ? 5.129 -6.278 -4.906 1.00 95.56 89 ASP A O 1
ATOM 708 N N . LEU A 1 90 ? 4.220 -8.072 -3.904 1.00 96.38 90 LEU A N 1
ATOM 709 C CA . LEU A 1 90 ? 4.386 -8.939 -5.065 1.00 96.38 90 LEU A CA 1
ATOM 710 C C . LEU A 1 90 ? 3.545 -8.452 -6.251 1.00 96.38 90 LEU A C 1
ATOM 712 O O . LEU A 1 90 ? 4.073 -8.377 -7.362 1.00 96.38 90 LEU A O 1
ATOM 716 N N . ASP A 1 91 ? 2.273 -8.110 -6.035 1.00 95.50 91 ASP A N 1
ATOM 717 C CA . ASP A 1 91 ? 1.386 -7.609 -7.090 1.00 95.50 91 ASP A CA 1
ATOM 718 C C . ASP A 1 91 ? 1.928 -6.308 -7.699 1.00 95.50 91 ASP A C 1
ATOM 720 O O . ASP A 1 91 ? 2.079 -6.203 -8.922 1.00 95.50 91 ASP A O 1
ATOM 724 N N . ALA A 1 92 ? 2.364 -5.365 -6.859 1.00 93.50 92 ALA A N 1
ATOM 725 C CA . ALA A 1 92 ? 2.987 -4.120 -7.301 1.00 93.50 92 ALA A CA 1
ATOM 726 C C . ALA A 1 92 ? 4.246 -4.365 -8.157 1.00 93.50 92 ALA A C 1
ATOM 728 O O . ALA A 1 92 ? 4.416 -3.761 -9.226 1.00 93.50 92 ALA A O 1
ATOM 729 N N . LYS A 1 93 ? 5.124 -5.285 -7.738 1.00 95.38 93 LYS A N 1
ATOM 730 C CA . LYS A 1 93 ? 6.342 -5.648 -8.485 1.00 95.38 93 LYS A CA 1
ATOM 731 C C . LYS A 1 93 ? 6.023 -6.332 -9.812 1.00 95.38 93 LYS A C 1
ATOM 733 O O . LYS A 1 93 ? 6.640 -5.993 -10.826 1.00 95.38 93 LYS A O 1
ATOM 738 N N . MET A 1 94 ? 5.049 -7.239 -9.837 1.00 96.62 94 MET A N 1
ATOM 739 C CA . MET A 1 94 ? 4.591 -7.896 -11.065 1.00 96.62 94 MET A CA 1
ATOM 740 C C . MET A 1 94 ? 3.991 -6.885 -12.046 1.00 96.62 94 MET A C 1
ATOM 742 O O . MET A 1 94 ? 4.366 -6.863 -13.222 1.00 96.62 94 MET A O 1
ATOM 746 N N . GLY A 1 95 ? 3.138 -5.979 -11.563 1.00 95.56 95 GLY A N 1
ATOM 747 C CA . GLY A 1 95 ? 2.591 -4.879 -12.355 1.00 95.56 95 GLY A CA 1
ATOM 748 C C . GLY A 1 95 ? 3.681 -3.972 -12.933 1.00 95.56 95 GLY A C 1
ATOM 749 O O . GLY A 1 95 ? 3.621 -3.600 -14.111 1.00 95.56 95 GLY A O 1
ATOM 750 N N . CYS A 1 96 ? 4.721 -3.668 -12.149 1.00 95.00 96 CYS A N 1
ATOM 751 C CA . CYS A 1 96 ? 5.883 -2.904 -12.605 1.00 95.00 96 CYS A CA 1
ATOM 752 C C . CYS A 1 96 ? 6.643 -3.632 -13.724 1.00 95.00 96 CYS A C 1
ATOM 754 O O . CYS A 1 96 ? 6.931 -3.022 -14.755 1.00 95.00 96 CYS A O 1
ATOM 756 N N . MET A 1 97 ? 6.914 -4.933 -13.568 1.00 95.62 97 MET A N 1
ATOM 757 C CA . MET A 1 97 ? 7.585 -5.741 -14.594 1.00 95.62 97 MET A CA 1
ATOM 758 C C . MET A 1 97 ? 6.806 -5.747 -15.912 1.00 95.62 97 MET A C 1
ATOM 760 O O . MET A 1 97 ? 7.375 -5.433 -16.960 1.00 95.62 97 MET A O 1
ATOM 764 N N . HIS A 1 98 ? 5.504 -6.038 -15.866 1.00 94.81 98 HIS A N 1
ATOM 765 C CA . HIS A 1 98 ? 4.653 -6.050 -17.057 1.00 94.81 98 HIS A CA 1
ATOM 766 C C . HIS A 1 98 ? 4.599 -4.680 -17.738 1.00 94.81 98 HIS A C 1
ATOM 768 O O . HIS A 1 98 ? 4.784 -4.579 -18.952 1.00 94.81 98 HIS A O 1
ATOM 774 N N . SER A 1 99 ? 4.402 -3.617 -16.955 1.00 93.75 99 SER A N 1
ATOM 775 C CA . SER A 1 99 ? 4.331 -2.249 -17.473 1.00 93.75 99 SER A CA 1
ATOM 776 C C . SER A 1 99 ? 5.645 -1.805 -18.113 1.00 93.75 99 SER A C 1
ATOM 778 O O . SER A 1 99 ? 5.631 -1.127 -19.141 1.00 93.75 99 SER A O 1
ATOM 780 N N . LEU A 1 100 ? 6.783 -2.183 -17.526 1.00 94.62 100 LEU A N 1
ATOM 781 C CA . LEU A 1 100 ? 8.103 -1.840 -18.043 1.00 94.62 100 LEU A CA 1
ATOM 782 C C . LEU A 1 100 ? 8.372 -2.528 -19.382 1.00 94.62 100 LEU A C 1
ATOM 784 O O . LEU A 1 100 ? 8.731 -1.855 -20.344 1.00 94.62 100 LEU A O 1
ATOM 788 N N . VAL A 1 101 ? 8.142 -3.842 -19.467 1.00 94.69 101 VAL A N 1
ATOM 789 C CA . VAL A 1 101 ? 8.322 -4.603 -20.714 1.00 94.69 101 VAL A CA 1
ATOM 790 C C . VAL A 1 101 ? 7.413 -4.064 -21.818 1.00 94.69 101 VAL A C 1
ATOM 792 O O . VAL A 1 101 ? 7.878 -3.848 -22.935 1.00 94.69 101 VAL A O 1
ATOM 795 N N . ALA A 1 102 ? 6.146 -3.776 -21.507 1.00 92.31 102 ALA A N 1
ATOM 796 C CA . ALA A 1 102 ? 5.202 -3.230 -22.479 1.00 92.31 102 ALA A CA 1
ATOM 797 C C . ALA A 1 102 ? 5.651 -1.864 -23.031 1.00 92.31 102 ALA A C 1
ATOM 799 O O . ALA A 1 102 ? 5.560 -1.627 -24.235 1.00 92.31 102 ALA A O 1
ATOM 800 N N . ARG A 1 103 ? 6.173 -0.978 -22.173 1.00 90.81 103 ARG A N 1
ATOM 801 C CA . ARG A 1 103 ? 6.679 0.348 -22.574 1.00 90.81 103 ARG A CA 1
ATOM 802 C C . ARG A 1 103 ? 7.973 0.274 -23.389 1.00 90.81 103 ARG A C 1
ATOM 804 O O . ARG A 1 103 ? 8.166 1.085 -24.288 1.00 90.81 103 ARG A O 1
ATOM 811 N N . ASP A 1 104 ? 8.842 -0.687 -23.088 1.00 91.88 104 ASP A N 1
ATOM 812 C CA . ASP A 1 104 ? 10.160 -0.853 -23.718 1.00 91.88 104 ASP A CA 1
ATOM 813 C C . ASP A 1 104 ? 10.112 -1.749 -24.980 1.00 91.88 104 ASP A C 1
ATOM 815 O O . ASP A 1 104 ? 11.133 -2.009 -25.615 1.00 91.88 104 ASP A O 1
ATOM 819 N N . ASN A 1 105 ? 8.930 -2.227 -25.389 1.00 81.00 105 ASN A N 1
ATOM 820 C CA . ASN A 1 105 ? 8.782 -3.220 -26.464 1.00 81.00 105 ASN A CA 1
ATOM 821 C C . ASN A 1 105 ? 9.252 -2.732 -27.855 1.00 81.00 105 ASN A C 1
ATOM 823 O O . ASN A 1 105 ? 9.545 -3.540 -28.740 1.00 81.00 105 ASN A O 1
ATOM 827 N N . HIS A 1 106 ? 9.340 -1.415 -28.053 1.00 81.19 106 HIS A N 1
ATOM 828 C CA . HIS A 1 106 ? 9.837 -0.801 -29.291 1.00 81.19 106 HIS A CA 1
ATOM 829 C C . HIS A 1 106 ? 11.354 -0.567 -29.301 1.00 81.19 106 HIS A C 1
ATOM 831 O O . HIS A 1 106 ? 11.902 -0.198 -30.337 1.00 81.19 106 HIS A O 1
ATOM 837 N N . VAL A 1 107 ? 12.032 -0.770 -28.171 1.00 86.81 107 VAL A N 1
ATOM 838 C CA . VAL A 1 107 ? 13.490 -0.672 -28.072 1.00 86.81 107 VAL A CA 1
ATOM 839 C C . VAL A 1 107 ? 14.090 -2.019 -28.463 1.00 86.81 107 VAL A C 1
ATOM 841 O O . VAL A 1 107 ? 13.644 -3.062 -27.976 1.00 86.81 107 VAL A O 1
ATOM 844 N N . GLU A 1 108 ? 15.090 -2.005 -29.343 1.00 84.94 108 GLU A N 1
ATOM 845 C CA . GLU A 1 108 ? 15.795 -3.222 -29.750 1.00 84.94 108 GLU A CA 1
ATOM 846 C C . GLU A 1 108 ? 16.539 -3.885 -28.581 1.00 84.94 108 GLU A C 1
ATOM 848 O O . GLU A 1 108 ? 16.909 -3.243 -27.597 1.00 84.94 108 GLU A O 1
ATOM 853 N N . GLY A 1 109 ? 16.771 -5.193 -28.705 1.00 89.75 109 GLY A N 1
ATOM 854 C CA . GLY A 1 109 ? 17.424 -6.007 -27.683 1.00 89.75 109 GLY A CA 1
ATOM 855 C C . GLY A 1 109 ? 16.453 -6.696 -26.722 1.00 89.75 109 GLY A C 1
ATOM 856 O O . GLY A 1 109 ? 15.248 -6.456 -26.716 1.00 89.75 109 GLY A O 1
ATOM 857 N N . GLU A 1 110 ? 17.004 -7.596 -25.912 1.00 94.31 110 GLU A N 1
ATOM 858 C CA . GLU A 1 110 ? 16.252 -8.523 -25.051 1.00 94.31 110 GLU A CA 1
ATOM 859 C C . GLU A 1 110 ? 16.011 -7.984 -23.641 1.00 94.31 110 GLU A C 1
ATOM 861 O O . GLU A 1 110 ? 15.278 -8.585 -22.867 1.00 94.31 110 GLU A O 1
ATOM 866 N N . TRP A 1 111 ? 16.615 -6.854 -23.290 1.00 95.12 111 TRP A N 1
ATOM 867 C CA . TRP A 1 111 ? 16.566 -6.288 -21.946 1.00 95.12 111 TRP A CA 1
ATOM 868 C C . TRP A 1 111 ? 15.954 -4.896 -21.980 1.00 95.12 111 TRP A C 1
ATOM 870 O O . TRP A 1 111 ? 16.134 -4.153 -22.944 1.00 95.12 111 TRP A O 1
ATOM 880 N N . THR A 1 112 ? 15.228 -4.543 -20.925 1.00 95.38 112 THR A N 1
ATOM 881 C CA . THR A 1 112 ? 14.758 -3.173 -20.705 1.00 95.38 112 THR A CA 1
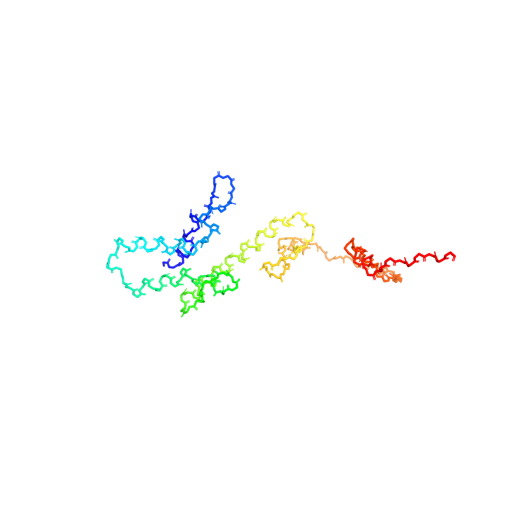ATOM 882 C C . THR A 1 112 ? 15.886 -2.284 -20.180 1.00 95.38 112 THR A C 1
ATOM 884 O O . THR A 1 1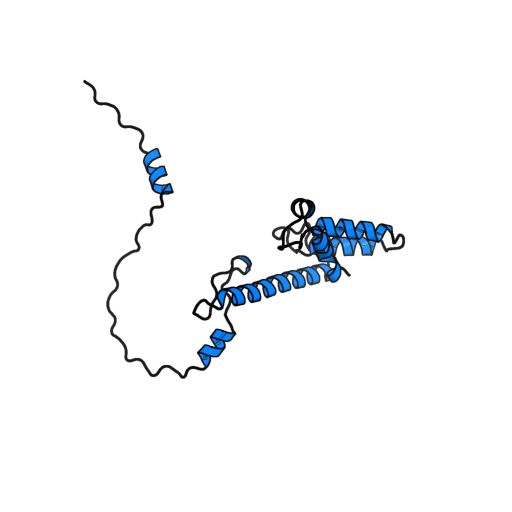12 ? 16.896 -2.765 -19.645 1.00 95.38 112 THR A O 1
ATOM 887 N N . GLY A 1 113 ? 15.661 -0.968 -20.199 1.00 92.81 113 GLY A N 1
ATOM 888 C CA . GLY A 1 113 ? 16.404 -0.054 -19.329 1.00 92.81 113 GLY A CA 1
ATOM 889 C C . GLY A 1 113 ? 16.306 -0.439 -17.841 1.00 92.81 113 GLY A C 1
ATOM 890 O O . GLY A 1 113 ? 15.428 -1.209 -17.434 1.00 92.81 113 GLY A O 1
ATOM 891 N N . PHE A 1 114 ? 17.221 0.091 -17.025 1.00 94.19 114 PHE A N 1
ATOM 892 C CA . PHE A 1 114 ? 17.235 -0.143 -15.578 1.00 94.19 114 PHE A CA 1
ATOM 893 C C . PHE A 1 114 ? 15.980 0.444 -14.917 1.00 94.19 114 PHE A C 1
ATOM 895 O O . PHE A 1 114 ? 15.658 1.616 -15.118 1.00 94.19 114 PHE A O 1
ATOM 902 N N . SER A 1 115 ? 15.295 -0.354 -14.099 1.00 94.62 115 SER A N 1
ATOM 903 C CA . SER A 1 115 ? 14.156 0.083 -13.294 1.00 94.62 115 SER A CA 1
ATOM 904 C C . SER A 1 115 ? 14.608 0.344 -11.868 1.00 94.62 115 SER A C 1
ATOM 906 O O . SER A 1 115 ? 15.001 -0.589 -11.175 1.00 94.62 115 SER A O 1
ATOM 908 N N . ALA A 1 116 ? 14.527 1.598 -11.418 1.00 92.19 116 ALA A N 1
ATOM 909 C CA . ALA A 1 116 ? 14.824 1.945 -10.029 1.00 92.19 116 ALA A CA 1
ATOM 910 C C . ALA A 1 116 ? 13.871 1.254 -9.029 1.00 92.19 116 ALA A C 1
ATOM 912 O O . ALA A 1 116 ? 14.384 0.668 -8.084 1.00 92.19 116 ALA A O 1
ATOM 913 N N . PRO A 1 117 ? 12.538 1.194 -9.252 1.00 88.94 117 PRO A N 1
ATOM 914 C CA . PRO A 1 117 ? 11.634 0.471 -8.347 1.00 88.94 117 PRO A CA 1
ATOM 915 C C . PRO A 1 117 ? 11.912 -1.034 -8.211 1.00 88.94 117 PRO A C 1
ATOM 917 O O . PRO A 1 117 ? 11.552 -1.633 -7.205 1.00 88.94 117 PRO A O 1
ATOM 920 N N . LEU A 1 118 ? 12.523 -1.663 -9.224 1.00 94.19 118 LEU A N 1
ATOM 921 C CA . LEU A 1 118 ? 12.884 -3.090 -9.192 1.00 94.19 118 LEU A CA 1
ATOM 922 C C . LEU A 1 118 ? 14.382 -3.325 -8.936 1.00 94.19 118 LEU A C 1
ATOM 924 O O . LEU A 1 118 ? 14.808 -4.477 -8.822 1.00 94.19 118 LEU A O 1
ATOM 928 N N . GLU A 1 119 ? 15.178 -2.257 -8.908 1.00 95.12 119 GLU A N 1
ATOM 929 C CA . GLU A 1 119 ? 16.644 -2.253 -8.847 1.00 95.12 119 GLU A CA 1
ATOM 930 C C . GLU A 1 119 ? 17.324 -3.188 -9.864 1.00 95.12 119 GLU A C 1
ATOM 932 O O . GLU A 1 119 ? 18.362 -3.795 -9.598 1.00 95.12 119 GLU A O 1
ATOM 937 N N . ARG A 1 120 ? 16.721 -3.353 -11.046 1.00 95.94 120 ARG A N 1
ATOM 938 C CA . ARG A 1 120 ? 17.226 -4.242 -12.102 1.00 95.94 120 ARG A CA 1
ATOM 939 C C . ARG A 1 120 ? 16.689 -3.870 -13.477 1.00 95.94 120 ARG A C 1
ATOM 941 O O . ARG A 1 120 ? 15.656 -3.213 -13.599 1.00 95.94 120 ARG A O 1
ATOM 948 N N . SER A 1 121 ? 17.368 -4.349 -14.514 1.00 95.88 121 SER A N 1
ATOM 949 C CA . SER A 1 121 ? 16.769 -4.491 -15.845 1.00 95.88 121 SER A CA 1
ATOM 950 C C . SER A 1 121 ? 15.911 -5.752 -15.897 1.00 95.88 121 SER A C 1
ATOM 952 O O . SER A 1 121 ? 16.212 -6.748 -15.236 1.00 95.88 121 SER A O 1
ATOM 954 N N . VAL A 1 122 ? 14.842 -5.716 -16.687 1.00 96.31 122 VAL A N 1
ATOM 955 C CA . VAL A 1 122 ? 13.915 -6.837 -16.864 1.00 96.31 122 VAL A CA 1
ATOM 956 C C . VAL A 1 122 ? 14.140 -7.458 -18.240 1.00 96.31 122 VAL A C 1
ATOM 958 O O . VAL A 1 122 ? 14.396 -6.755 -19.218 1.00 96.31 122 VAL A O 1
ATOM 961 N N . LEU A 1 123 ? 14.072 -8.785 -18.314 1.00 95.44 123 LEU A N 1
ATOM 962 C CA . LEU A 1 123 ? 14.160 -9.518 -19.573 1.00 95.44 123 LEU A CA 1
ATOM 963 C C . LEU A 1 123 ? 12.828 -9.417 -20.331 1.00 95.44 123 LEU A C 1
ATOM 965 O O . LEU A 1 123 ? 11.766 -9.727 -19.790 1.00 95.44 123 LEU A O 1
ATOM 969 N N . LYS A 1 124 ? 12.889 -9.061 -21.612 1.00 94.81 124 LYS A N 1
ATOM 970 C CA . LYS A 1 124 ? 11.794 -9.186 -22.578 1.00 94.81 124 LYS A CA 1
ATOM 971 C C . LYS A 1 124 ? 11.725 -10.646 -23.021 1.00 94.81 124 LYS A C 1
ATOM 973 O O . LYS A 1 124 ? 12.319 -11.027 -24.029 1.00 94.81 124 LYS A O 1
ATOM 978 N N . MET A 1 125 ? 11.041 -11.469 -22.227 1.00 93.62 125 MET A N 1
ATOM 979 C CA . MET A 1 125 ? 11.026 -12.927 -22.397 1.00 93.62 125 MET A CA 1
ATOM 980 C C . MET A 1 125 ? 10.648 -13.356 -23.823 1.00 93.62 125 MET A C 1
ATOM 982 O O . MET A 1 125 ? 11.326 -14.206 -24.391 1.00 93.62 125 MET A O 1
ATOM 986 N N . ASP A 1 126 ? 9.633 -12.731 -24.424 1.00 91.19 126 ASP A N 1
ATOM 987 C CA . ASP A 1 126 ? 9.187 -13.076 -25.780 1.00 91.19 126 ASP A CA 1
ATOM 988 C C . ASP A 1 126 ? 10.295 -12.848 -26.820 1.00 91.19 126 ASP A C 1
ATOM 990 O O . ASP A 1 126 ? 10.598 -13.743 -27.605 1.00 91.19 126 ASP A O 1
ATOM 994 N N . ARG A 1 127 ? 10.999 -11.708 -26.748 1.00 89.69 127 ARG A N 1
ATOM 995 C CA . ARG A 1 127 ? 12.137 -11.391 -27.633 1.00 89.69 127 ARG A CA 1
ATOM 996 C C . ARG A 1 127 ? 13.292 -12.377 -27.461 1.00 89.69 127 ARG A C 1
ATOM 998 O O . ARG A 1 127 ? 13.880 -12.816 -28.444 1.00 89.69 127 ARG A O 1
ATOM 1005 N N . TYR A 1 128 ? 13.601 -12.741 -26.216 1.00 91.88 128 TYR A N 1
ATOM 1006 C CA . TYR A 1 128 ? 14.639 -13.728 -25.909 1.00 91.88 128 TYR A CA 1
ATOM 1007 C C . TYR A 1 128 ? 14.314 -15.100 -26.522 1.00 91.88 128 TYR A C 1
ATOM 1009 O O . TYR A 1 128 ? 15.169 -15.744 -27.132 1.00 91.88 128 TYR A O 1
ATOM 1017 N N . LEU A 1 129 ? 13.056 -15.535 -26.413 1.00 90.56 129 LEU A N 1
ATOM 1018 C CA . LEU A 1 129 ? 12.599 -16.808 -26.972 1.00 90.56 129 LEU A CA 1
ATOM 1019 C C . LEU A 1 129 ? 12.490 -16.785 -28.507 1.00 90.56 129 LEU A C 1
ATOM 1021 O O . LEU A 1 129 ? 12.692 -17.821 -29.142 1.00 90.56 129 LEU A O 1
ATOM 1025 N N . GLU A 1 130 ? 12.195 -15.632 -29.111 1.00 87.56 130 GLU A N 1
ATOM 1026 C CA . GLU A 1 130 ? 12.190 -15.433 -30.567 1.00 87.56 130 GLU A CA 1
ATOM 1027 C C . GLU A 1 130 ? 13.605 -15.513 -31.160 1.00 87.56 130 GLU A C 1
ATOM 1029 O O . GLU A 1 130 ? 13.814 -16.212 -32.155 1.00 87.56 130 GLU A O 1
ATOM 1034 N N . ASN A 1 131 ? 14.591 -14.879 -30.518 1.00 73.50 131 ASN A N 1
ATOM 1035 C CA . ASN A 1 131 ? 15.992 -14.889 -30.954 1.00 73.50 131 ASN A CA 1
ATOM 1036 C C . ASN A 1 131 ? 16.668 -16.260 -30.775 1.00 73.50 131 ASN A C 1
ATOM 1038 O O . ASN A 1 131 ? 17.544 -16.629 -31.551 1.00 73.50 131 ASN A O 1
ATOM 1042 N N . GLY A 1 132 ? 16.235 -17.068 -29.802 1.00 60.31 132 GLY A N 1
ATOM 1043 C CA . GLY A 1 132 ? 16.729 -18.438 -29.604 1.00 60.31 132 GLY A CA 1
ATOM 1044 C C . GLY A 1 132 ? 16.355 -19.433 -30.715 1.00 60.31 132 GLY A C 1
ATOM 1045 O O . GLY A 1 132 ? 16.793 -20.582 -30.673 1.00 60.31 132 GLY A O 1
ATOM 1046 N N . ARG A 1 133 ? 15.545 -19.021 -31.703 1.00 56.16 133 ARG A N 1
ATOM 1047 C CA . ARG A 1 133 ? 15.154 -19.843 -32.863 1.00 56.16 133 ARG A CA 1
ATOM 1048 C C . ARG A 1 133 ? 16.000 -19.605 -34.117 1.00 56.16 133 ARG A C 1
ATOM 1050 O O . ARG A 1 133 ? 15.797 -20.317 -35.099 1.00 56.16 133 ARG A O 1
ATOM 1057 N N . SER A 1 134 ? 16.932 -18.651 -34.120 1.00 51.84 134 SER A N 1
ATOM 1058 C CA . SER A 1 134 ? 17.904 -18.532 -35.214 1.00 51.84 134 SER A CA 1
ATOM 1059 C C . SER A 1 134 ? 19.011 -19.578 -35.058 1.00 51.84 134 SER A C 1
ATOM 1061 O O . SER A 1 134 ? 19.608 -19.685 -33.988 1.00 51.84 134 SER A O 1
ATOM 1063 N N . GLU A 1 135 ? 19.257 -20.353 -36.122 1.00 49.03 135 GLU A N 1
ATOM 1064 C CA . GLU A 1 135 ? 20.339 -21.344 -36.222 1.00 49.03 135 GLU A CA 1
ATOM 1065 C C . GLU A 1 135 ? 21.684 -20.803 -35.703 1.00 49.03 135 GLU A C 1
ATOM 1067 O O . GLU A 1 135 ? 21.938 -19.596 -35.796 1.00 49.03 135 GLU A O 1
ATOM 1072 N N . PRO A 1 136 ? 22.578 -21.678 -35.194 1.00 51.28 136 PRO A N 1
ATOM 1073 C CA . PRO A 1 136 ? 23.893 -21.256 -34.733 1.00 51.28 136 PRO A CA 1
ATOM 1074 C C . PRO A 1 136 ? 24.592 -20.454 -35.836 1.00 51.28 136 PRO A C 1
ATOM 1076 O O . PRO A 1 136 ? 24.581 -20.886 -36.993 1.00 51.28 136 PRO A O 1
ATOM 1079 N N . PRO A 1 137 ? 25.229 -19.315 -35.517 1.00 52.03 137 PRO A N 1
ATOM 1080 C CA . PRO A 1 137 ? 25.974 -18.583 -36.522 1.00 52.03 137 PRO A CA 1
ATOM 1081 C C . PRO A 1 137 ? 27.067 -19.501 -37.074 1.00 52.03 137 PRO A C 1
ATOM 1083 O O . PRO A 1 137 ? 27.871 -20.054 -36.318 1.00 52.03 137 PRO A O 1
ATOM 1086 N N . ALA A 1 138 ? 27.093 -19.663 -38.400 1.00 54.84 138 ALA A N 1
ATOM 1087 C CA . ALA A 1 138 ? 28.218 -20.278 -39.090 1.00 54.84 138 ALA A CA 1
ATOM 1088 C C . ALA A 1 138 ? 29.520 -19.616 -38.599 1.00 54.84 138 ALA A C 1
ATOM 1090 O O . ALA A 1 138 ? 29.524 -18.400 -38.372 1.00 54.84 138 ALA A O 1
ATOM 1091 N N . PRO A 1 139 ? 30.610 -20.380 -38.401 1.00 46.06 139 PRO A N 1
ATOM 1092 C CA . PRO A 1 139 ? 31.815 -19.873 -37.761 1.00 46.06 139 PRO A CA 1
ATOM 1093 C C . PRO A 1 139 ? 32.337 -18.660 -38.532 1.00 46.06 139 PRO A C 1
ATOM 1095 O O . PRO A 1 139 ? 32.849 -18.782 -39.645 1.00 46.06 139 PRO A O 1
ATOM 1098 N N . GLN A 1 140 ? 32.183 -17.473 -37.943 1.00 50.25 140 GLN A N 1
ATOM 1099 C CA . GLN A 1 140 ? 32.732 -16.254 -38.514 1.00 50.25 140 GLN A CA 1
ATOM 1100 C C . GLN A 1 140 ? 34.253 -16.335 -38.408 1.00 50.25 140 GLN A C 1
ATOM 1102 O O . GLN A 1 140 ? 34.818 -16.478 -37.321 1.00 50.25 140 GLN A O 1
ATOM 1107 N N . ALA A 1 141 ? 34.911 -16.286 -39.565 1.00 47.56 141 ALA A N 1
ATOM 1108 C CA . ALA A 1 141 ? 36.359 -16.259 -39.663 1.00 47.56 141 ALA A CA 1
ATOM 1109 C C . ALA A 1 141 ? 36.914 -15.081 -38.850 1.00 47.56 141 ALA A C 1
ATOM 1111 O O . ALA A 1 141 ? 36.489 -13.939 -39.020 1.00 47.56 141 ALA A O 1
ATOM 1112 N N . ALA A 1 142 ? 37.871 -15.381 -37.972 1.00 42.72 142 ALA A N 1
ATOM 1113 C CA . ALA A 1 142 ? 38.505 -14.431 -37.071 1.00 42.72 142 ALA A CA 1
ATOM 1114 C C . ALA A 1 142 ? 39.003 -13.176 -37.810 1.00 42.72 142 ALA A C 1
ATOM 1116 O O . ALA A 1 142 ? 40.016 -13.197 -38.516 1.00 42.72 142 ALA A O 1
ATOM 1117 N N . THR A 1 143 ? 38.319 -12.051 -37.610 1.00 37.41 143 THR A N 1
ATOM 1118 C CA . THR A 1 143 ? 38.836 -10.737 -37.985 1.00 37.41 143 THR A CA 1
ATOM 1119 C C . THR A 1 143 ? 39.898 -10.309 -36.979 1.00 37.41 143 THR A C 1
ATOM 1121 O O . THR A 1 143 ? 39.650 -10.206 -35.778 1.00 37.41 143 THR A O 1
ATOM 1124 N N . LYS A 1 144 ? 41.108 -10.092 -37.503 1.00 39.56 144 LYS A N 1
ATOM 1125 C CA . LYS A 1 144 ? 42.323 -9.688 -36.789 1.00 39.56 144 LYS A CA 1
ATOM 1126 C C . LYS A 1 144 ? 42.094 -8.481 -35.871 1.00 39.56 144 LYS A C 1
ATOM 1128 O O . LYS A 1 144 ? 41.521 -7.476 -36.285 1.00 39.56 144 LYS A O 1
ATOM 1133 N N . ALA A 1 145 ? 42.644 -8.577 -34.662 1.00 40.59 145 ALA A N 1
ATOM 1134 C CA . ALA A 1 145 ? 42.733 -7.499 -33.687 1.00 40.59 145 ALA A CA 1
ATOM 1135 C C . ALA A 1 145 ? 43.395 -6.244 -34.282 1.00 40.59 145 ALA A C 1
ATOM 1137 O O . ALA A 1 145 ? 44.456 -6.324 -34.908 1.00 40.59 145 ALA A O 1
ATOM 1138 N N . LYS A 1 146 ? 42.798 -5.074 -34.031 1.00 36.81 146 LYS A N 1
ATOM 1139 C CA . LYS A 1 146 ? 43.445 -3.774 -34.219 1.00 36.81 146 LYS A CA 1
ATOM 1140 C C . LYS A 1 146 ? 43.366 -2.986 -32.911 1.00 36.81 146 LYS A C 1
ATOM 1142 O O . LYS A 1 146 ? 42.342 -2.994 -32.237 1.00 36.81 146 LYS A O 1
ATOM 1147 N N . ALA A 1 147 ? 44.507 -2.402 -32.558 1.00 37.00 147 ALA A N 1
ATOM 1148 C CA . ALA A 1 147 ? 44.848 -1.812 -31.270 1.00 37.00 147 ALA A CA 1
ATOM 1149 C C . ALA A 1 147 ? 43.914 -0.684 -30.790 1.00 37.00 147 ALA A C 1
ATOM 1151 O O . ALA A 1 147 ? 43.307 0.030 -31.586 1.00 37.00 147 ALA A O 1
ATOM 1152 N N . ALA A 1 148 ? 43.874 -0.525 -29.464 1.00 43.88 148 ALA A N 1
ATOM 1153 C CA . ALA A 1 148 ? 43.152 0.510 -28.730 1.00 43.88 148 ALA A CA 1
ATOM 1154 C C . ALA A 1 148 ? 43.585 1.941 -29.097 1.00 43.88 148 ALA A C 1
ATOM 1156 O O . ALA A 1 148 ? 44.756 2.170 -29.417 1.00 43.88 148 ALA A O 1
ATOM 1157 N N . PRO A 1 149 ? 42.688 2.921 -28.890 1.00 41.62 149 PRO A N 1
ATOM 1158 C CA . PRO A 1 149 ? 43.148 4.212 -28.401 1.00 41.62 149 PRO A CA 1
ATOM 1159 C C . PRO A 1 149 ? 42.326 4.790 -27.232 1.00 41.62 149 PRO A C 1
ATOM 1161 O O . PRO A 1 149 ? 41.104 4.712 -27.198 1.00 41.62 149 PRO A O 1
ATOM 1164 N N . ALA A 1 150 ? 43.094 5.427 -26.342 1.00 43.19 150 ALA A N 1
ATOM 1165 C CA . ALA A 1 150 ? 42.862 6.668 -25.594 1.00 43.19 150 ALA A CA 1
ATOM 1166 C C . ALA A 1 150 ? 41.672 6.829 -24.618 1.00 43.19 150 ALA A C 1
ATOM 1168 O O . ALA A 1 150 ? 40.508 6.591 -24.913 1.00 43.19 150 ALA A O 1
ATOM 1169 N N . SER A 1 151 ? 42.046 7.344 -23.442 1.00 47.53 151 SER A N 1
ATOM 1170 C CA . SER A 1 151 ? 41.273 7.730 -22.256 1.00 47.53 151 SER A CA 1
ATOM 1171 C C . SER A 1 151 ? 40.028 8.598 -22.525 1.00 47.53 151 SER A C 1
ATOM 1173 O O . SER A 1 151 ? 40.002 9.350 -23.500 1.00 47.53 151 SER A O 1
ATOM 1175 N N . PRO A 1 152 ? 39.016 8.578 -21.631 1.00 50.53 152 PRO A N 1
ATOM 1176 C CA . PRO A 1 152 ? 37.757 9.287 -21.853 1.00 50.53 152 PRO A CA 1
ATOM 1177 C C . PRO A 1 152 ? 37.911 10.814 -21.715 1.00 50.53 152 PRO A C 1
ATOM 1179 O O . PRO A 1 152 ? 38.745 11.283 -20.933 1.00 50.53 152 PRO A O 1
ATOM 1182 N N . PRO A 1 153 ? 37.087 11.619 -22.415 1.00 44.22 153 PRO A N 1
ATOM 1183 C CA . PRO A 1 153 ? 37.100 13.067 -22.258 1.00 44.22 153 PRO A CA 1
ATOM 1184 C C . PRO A 1 153 ? 36.467 13.467 -20.917 1.00 44.22 153 PRO A C 1
ATOM 1186 O O . PRO A 1 153 ? 35.424 12.948 -20.515 1.00 44.22 153 PRO A O 1
ATOM 1189 N N . LYS A 1 154 ? 37.085 14.430 -20.224 1.00 48.22 154 LYS A N 1
ATOM 1190 C CA . LYS A 1 154 ? 36.507 15.070 -19.035 1.00 48.22 154 LYS A CA 1
ATOM 1191 C C . LYS A 1 154 ? 35.280 15.886 -19.455 1.00 48.22 154 LYS A C 1
ATOM 1193 O O . LYS A 1 154 ? 35.410 16.850 -20.201 1.00 48.22 154 LYS A O 1
ATOM 1198 N N . ARG A 1 155 ? 34.097 15.517 -18.958 1.00 42.03 155 ARG A N 1
ATOM 1199 C CA . ARG A 1 155 ? 32.891 16.354 -19.033 1.00 42.03 155 ARG A CA 1
ATOM 1200 C C . ARG A 1 155 ? 32.990 17.459 -17.984 1.00 42.03 155 ARG A C 1
ATOM 1202 O O . ARG A 1 155 ? 32.881 17.176 -16.794 1.00 42.03 155 ARG A O 1
ATOM 1209 N N . THR A 1 156 ? 33.166 18.703 -18.411 1.00 49.88 156 THR A N 1
ATOM 1210 C CA . THR A 1 156 ? 32.884 19.874 -17.576 1.00 49.88 156 THR A CA 1
ATOM 1211 C C . THR A 1 156 ? 31.423 20.264 -17.782 1.00 49.88 156 THR A C 1
ATOM 1213 O O . THR A 1 156 ? 30.940 20.378 -18.906 1.00 49.88 156 THR A O 1
ATOM 1216 N N . THR A 1 157 ? 30.671 20.382 -16.690 1.00 60.66 157 THR A N 1
ATOM 1217 C CA . THR A 1 157 ? 29.311 20.929 -16.713 1.00 60.66 157 THR A CA 1
ATOM 1218 C C . THR A 1 157 ? 29.382 22.435 -16.468 1.00 60.66 157 THR A C 1
ATOM 1220 O O . THR A 1 157 ? 30.270 22.908 -15.758 1.00 60.66 157 THR A O 1
ATOM 1223 N N . ALA A 1 158 ? 28.413 23.191 -16.991 1.00 53.00 158 ALA A N 1
ATOM 1224 C CA . ALA A 1 158 ? 28.323 24.650 -16.829 1.00 53.00 158 ALA A CA 1
ATOM 1225 C C . ALA A 1 158 ? 28.291 25.120 -15.355 1.00 53.00 158 ALA A C 1
ATOM 1227 O O . ALA A 1 158 ? 28.537 26.286 -15.053 1.00 53.00 158 ALA A O 1
ATOM 1228 N N . PHE A 1 159 ? 28.002 24.209 -14.421 1.00 50.75 159 PHE A N 1
ATOM 1229 C CA . PHE A 1 159 ? 28.076 24.459 -12.984 1.00 50.75 159 PHE A CA 1
ATOM 1230 C C . PHE A 1 159 ? 29.525 24.485 -12.462 1.00 50.75 159 PHE A C 1
ATOM 1232 O O . PHE A 1 159 ? 29.858 25.322 -11.627 1.00 50.75 159 PHE A O 1
ATOM 1239 N N . GLY A 1 160 ? 30.409 23.629 -12.990 1.00 62.94 160 GLY A N 1
ATOM 1240 C CA . GLY A 1 160 ? 31.825 23.590 -12.609 1.00 62.94 160 GLY A CA 1
ATOM 1241 C C . GLY A 1 160 ? 32.608 24.820 -13.074 1.00 62.94 160 GLY A C 1
ATOM 1242 O O . GLY A 1 160 ? 33.470 25.312 -12.348 1.00 62.94 160 GLY A O 1
ATOM 1243 N N . GLU A 1 161 ? 32.259 25.370 -14.239 1.00 63.66 161 GLU A N 1
ATOM 1244 C CA . GLU A 1 161 ? 32.870 26.602 -14.759 1.00 63.66 161 GLU A CA 1
ATOM 1245 C C . GLU A 1 161 ? 32.516 27.823 -13.898 1.00 63.66 161 GLU A C 1
ATOM 1247 O O . GLU A 1 161 ? 33.392 28.624 -13.575 1.00 63.66 161 GLU A O 1
ATOM 1252 N N . LYS A 1 162 ? 31.263 27.916 -13.429 1.00 59.38 162 LYS A N 1
ATOM 1253 C CA . LYS A 1 162 ? 30.820 28.996 -12.530 1.00 59.38 162 LYS A CA 1
ATOM 1254 C C . LYS A 1 162 ? 31.405 28.906 -11.119 1.00 59.38 162 LYS A C 1
ATOM 1256 O O . LYS A 1 162 ? 31.534 29.928 -10.450 1.00 59.38 162 LYS A O 1
ATOM 1261 N N . LEU A 1 163 ? 31.772 27.709 -10.662 1.00 57.09 163 LEU A N 1
ATOM 1262 C CA . LEU A 1 163 ? 32.398 27.523 -9.352 1.00 57.09 163 LEU A CA 1
ATOM 1263 C C . LEU A 1 163 ? 33.882 27.932 -9.369 1.00 57.09 163 LEU A C 1
ATOM 1265 O O . LEU A 1 163 ? 34.361 28.549 -8.423 1.00 57.09 163 LEU A O 1
ATOM 1269 N N . LEU A 1 164 ? 34.598 27.662 -10.466 1.00 64.19 164 LEU A N 1
ATOM 1270 C CA . LEU A 1 164 ? 36.006 28.048 -10.632 1.00 64.19 164 LEU A CA 1
ATOM 1271 C C . LEU A 1 164 ? 36.197 29.558 -10.828 1.00 64.19 164 LEU A C 1
ATOM 1273 O O . LEU A 1 164 ? 37.182 30.113 -10.337 1.00 64.19 164 LEU A O 1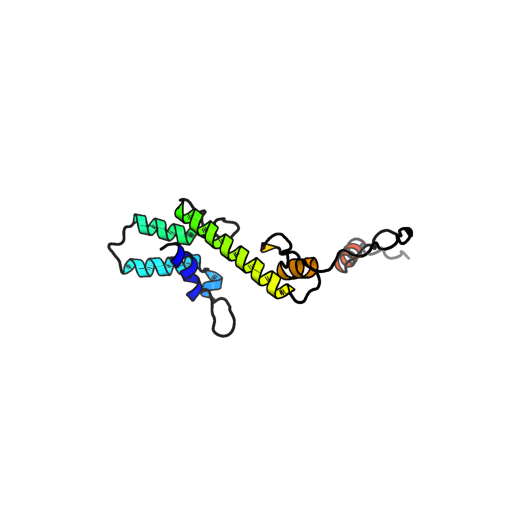
ATOM 1277 N N . SER A 1 165 ? 35.247 30.236 -11.483 1.00 61.47 165 SER A N 1
ATOM 1278 C CA . SER A 1 165 ? 35.273 31.698 -11.621 1.00 61.47 165 SER A CA 1
ATOM 1279 C C . SER A 1 165 ? 35.024 32.432 -10.301 1.00 61.47 165 SER A C 1
ATOM 1281 O O . SER A 1 165 ? 35.459 33.564 -10.149 1.00 61.47 165 SER A O 1
ATOM 1283 N N . ALA A 1 166 ? 34.340 31.804 -9.338 1.00 58.00 166 ALA A N 1
ATOM 1284 C CA . ALA A 1 166 ? 34.071 32.397 -8.025 1.00 58.00 166 ALA A CA 1
ATOM 1285 C C . ALA A 1 166 ? 35.243 32.248 -7.034 1.00 58.00 166 ALA A C 1
ATOM 1287 O O . ALA A 1 166 ? 35.276 32.941 -6.020 1.00 58.00 166 ALA A O 1
ATOM 1288 N N . LEU A 1 167 ? 36.199 31.353 -7.315 1.00 67.12 167 LEU A N 1
ATOM 1289 C CA . LEU A 1 167 ? 37.357 31.085 -6.452 1.00 67.12 167 LEU A CA 1
ATOM 1290 C C . LEU A 1 167 ? 38.578 31.967 -6.765 1.00 67.12 167 LEU A C 1
ATOM 1292 O O . LEU A 1 167 ? 39.494 32.037 -5.950 1.00 67.12 167 LEU A O 1
ATOM 1296 N N . HIS A 1 168 ? 38.585 32.662 -7.906 1.00 61.41 168 HIS A N 1
ATOM 1297 C CA . HIS A 1 168 ? 39.620 33.632 -8.261 1.00 61.41 168 HIS A CA 1
ATOM 1298 C C . HIS A 1 168 ? 39.056 35.041 -8.044 1.00 61.41 168 HIS A C 1
ATOM 1300 O O . HIS A 1 168 ? 38.320 35.562 -8.879 1.00 61.41 168 HIS A O 1
ATOM 1306 N N . GLY A 1 169 ? 39.342 35.625 -6.877 1.00 59.72 169 GLY A N 1
ATOM 1307 C CA . GLY A 1 169 ? 39.000 37.019 -6.578 1.00 59.72 169 GLY A CA 1
ATOM 1308 C C . GLY A 1 169 ? 39.654 38.004 -7.564 1.00 59.72 169 GLY A C 1
ATOM 1309 O O . GLY A 1 169 ? 40.610 37.633 -8.247 1.00 59.72 169 GLY A O 1
ATOM 1310 N N . PRO A 1 170 ? 39.147 39.247 -7.668 1.00 59.28 170 PRO A N 1
ATOM 1311 C CA . PRO A 1 170 ? 39.638 40.214 -8.646 1.00 59.28 170 PRO A CA 1
ATOM 1312 C C . PRO A 1 170 ? 41.098 40.617 -8.380 1.00 59.28 170 PRO A C 1
ATOM 1314 O O . PRO A 1 170 ? 41.494 40.845 -7.237 1.00 59.28 170 PRO A O 1
ATOM 1317 N N . GLU A 1 171 ? 41.874 40.704 -9.462 1.00 59.69 171 GLU A N 1
ATOM 1318 C CA . GLU A 1 171 ? 43.265 41.175 -9.503 1.00 59.69 171 GLU A CA 1
ATOM 1319 C C . GLU A 1 171 ? 43.384 42.617 -8.961 1.00 59.69 171 GLU A C 1
ATOM 1321 O O . GLU A 1 171 ? 42.510 43.444 -9.247 1.00 59.69 171 GLU A O 1
ATOM 1326 N N . PRO A 1 172 ? 44.437 42.962 -8.194 1.00 56.50 172 PRO A N 1
ATOM 1327 C CA . PRO A 1 172 ? 44.643 44.337 -7.757 1.00 56.50 172 PRO A CA 1
ATOM 1328 C C . PRO A 1 172 ? 45.071 45.231 -8.932 1.00 56.50 172 PRO A C 1
ATOM 1330 O O . PRO A 1 172 ? 45.841 44.824 -9.801 1.00 56.50 172 PRO A O 1
ATOM 1333 N N . ALA A 1 173 ? 44.555 46.462 -8.944 1.00 59.00 173 ALA A N 1
ATOM 1334 C CA . ALA A 1 173 ? 44.843 47.472 -9.961 1.00 59.00 173 ALA A CA 1
ATOM 1335 C C . ALA A 1 173 ? 46.325 47.910 -9.948 1.00 59.00 173 ALA A C 1
ATOM 1337 O O . ALA A 1 173 ? 46.945 47.904 -8.883 1.00 59.00 173 ALA A O 1
ATOM 1338 N N . PRO A 1 174 ? 46.894 48.326 -11.096 1.00 54.31 174 PRO A N 1
ATOM 1339 C CA . PRO A 1 174 ? 48.283 48.768 -11.161 1.00 54.31 174 PRO A CA 1
ATOM 1340 C C . PRO A 1 174 ? 48.466 50.130 -10.475 1.00 54.31 174 PRO A C 1
ATOM 1342 O O . PRO A 1 174 ? 47.716 51.073 -10.735 1.00 54.31 174 PRO A O 1
ATOM 1345 N N . GLU A 1 175 ? 49.472 50.217 -9.604 1.00 53.19 175 GLU A N 1
ATOM 1346 C CA . GLU A 1 175 ? 49.942 51.466 -8.997 1.00 53.19 175 GLU A CA 1
ATOM 1347 C C . GLU A 1 175 ? 50.573 52.374 -10.068 1.00 53.19 175 GLU A C 1
ATOM 1349 O O . GLU A 1 175 ? 51.260 51.895 -10.975 1.00 53.19 175 GLU A O 1
ATOM 1354 N N . GLY A 1 176 ? 50.276 53.675 -9.979 1.00 54.62 176 GLY A N 1
ATOM 1355 C CA . GLY A 1 176 ? 50.842 54.729 -10.828 1.00 54.62 176 GLY A CA 1
ATOM 1356 C C . GLY A 1 176 ? 52.166 55.278 -10.317 1.00 54.62 176 GLY A C 1
ATOM 1357 O O . GLY A 1 176 ? 52.500 55.038 -9.136 1.00 54.62 176 GLY A O 1
#

Foldseek 3Di:
DLLVQLQVLVVQQFDDPPHTDGDPCNVVQNSLNSSLVVLVVVCVVVVPPDPVVSVVSNLLNQALCADVVSVRPDHQDDDVSPVSNVVVLVVVVVVVLVVQLVVCVPPDDQWGPQDPVNRGIHGNVVVVVVVVPDDDPDDDDDDDDDDDDDDDDDDDDPVNVVVVVVVDDDDDDDDD

Secondary structure (DSSP, 8-state):
-HHHHTTTTHHHHEE-SSS-EE-HHHHHHHHHHHHHHHHHHHHHT-TTS-HHHHHHHHHHHHHTT-SGGGT-SS---SHHHHHHHHHH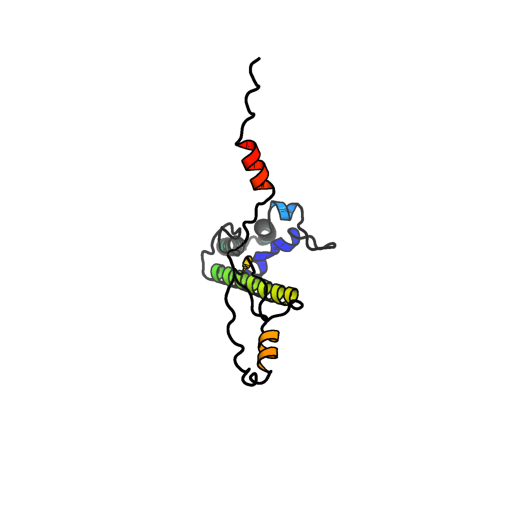HHHHHHHHHHHHHHHHTTSSSSBPPPBTTTTB--B-HHHHHHHTTS-PPP----PPP-----PPPP---HHHHHHHHHHSPPPPPPP-

Sequence (176 aa):
AGALLHDIGKIYELDYSRSVSYTTEGQLLGHIVLGLRMLDEKLRSLPDFPPKLRTLLEHMILSHHGHLEFGSPKEPMFPEALVLHALDDLDAKMGCMHSLVARDNHVEGEWTGFSAPLERSVLKMDRYLENGRSEPPAPQAATKAKAAPASPPKRTTAFGEKLLSALHGPEPAPEG

Radius of gyration: 28.46 Å; chains: 1; bounding box: 74×76×59 Å